Protein AF-A0A9E3N1Q6-F1 (afdb_monomer)

Radius of gyration: 32.26 Å; Cα contacts (8 Å, |Δi|>4): 4; chains: 1; bounding box: 64×23×97 Å

Solvent-accessible surface area (backbone atoms only — not comparable to full-atom values): 5768 Å² total; per-residue (Å²): 126,90,52,69,66,60,54,50,52,49,52,49,56,54,61,70,68,59,60,79,84,51,67,82,50,50,66,68,48,50,53,54,48,50,51,50,48,50,55,53,52,69,69,41,95,68,75,50,73,67,58,50,52,50,50,51,51,52,53,53,49,53,50,52,52,49,54,52,51,50,54,52,50,56,51,50,53,52,52,50,54,52,50,55,57,58,67,69,71,74,80,77,82,85,87,130

pLDDT: mean 78.35, std 13.64, range [53.84, 98.25]

Structure (mmCIF, N/CA/C/O backbone):
data_AF-A0A9E3N1Q6-F1
#
_entry.id   AF-A0A9E3N1Q6-F1
#
loop_
_atom_site.group_PDB
_atom_site.id
_atom_site.type_symbol
_atom_site.label_atom_id
_atom_site.label_alt_id
_atom_site.label_comp_id
_atom_site.label_asym_id
_atom_site.label_entity_id
_atom_site.label_seq_id
_atom_site.pdbx_PDB_ins_code
_atom_site.Cartn_x
_atom_site.Cartn_y
_atom_site.Cartn_z
_atom_site.occupancy
_atom_site.B_iso_or_equiv
_atom_site.auth_seq_id
_atom_site.auth_comp_id
_atom_site.auth_asym_id
_atom_site.auth_atom_id
_atom_site.pdbx_PDB_model_num
ATOM 1 N N . MET A 1 1 ? 1.425 5.958 -8.980 1.00 53.84 1 MET A N 1
ATOM 2 C CA . MET A 1 1 ? 0.939 5.545 -10.313 1.00 53.84 1 MET A CA 1
ATOM 3 C C . MET A 1 1 ? 1.787 6.312 -11.303 1.00 53.84 1 MET A C 1
ATOM 5 O O . MET A 1 1 ? 1.852 7.522 -11.153 1.00 53.84 1 MET A O 1
ATOM 9 N N . ILE A 1 2 ? 2.532 5.647 -12.188 1.00 60.03 2 ILE A N 1
ATOM 10 C CA . ILE A 1 2 ? 3.338 6.376 -13.178 1.00 60.03 2 ILE A CA 1
ATOM 11 C C . ILE A 1 2 ? 2.363 7.162 -14.058 1.00 60.03 2 ILE A C 1
ATOM 13 O O . ILE A 1 2 ? 1.460 6.572 -14.654 1.00 60.03 2 ILE A O 1
ATOM 17 N N . ASP A 1 3 ? 2.501 8.484 -14.077 1.00 62.41 3 ASP A N 1
ATOM 18 C CA . ASP A 1 3 ? 1.598 9.362 -14.809 1.00 62.41 3 ASP A CA 1
ATOM 19 C C . ASP A 1 3 ? 1.841 9.244 -16.313 1.00 62.41 3 ASP A C 1
ATOM 21 O O . ASP A 1 3 ? 2.964 9.398 -16.798 1.00 62.41 3 ASP A O 1
ATOM 25 N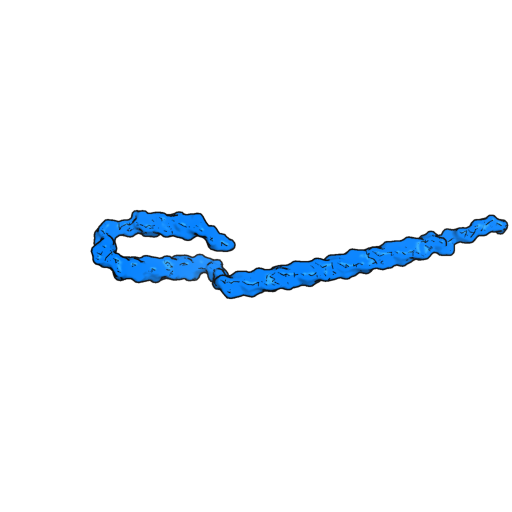 N . LEU A 1 4 ? 0.764 9.055 -17.077 1.00 62.06 4 LEU A N 1
ATOM 26 C CA . LEU A 1 4 ? 0.821 8.962 -18.539 1.00 62.06 4 LEU A CA 1
ATOM 27 C C . LEU A 1 4 ? 1.472 10.208 -19.167 1.00 62.06 4 LEU A C 1
ATOM 29 O O . LEU A 1 4 ? 2.173 10.102 -20.165 1.00 62.06 4 LEU A O 1
ATOM 33 N N . ARG A 1 5 ? 1.309 11.375 -18.527 1.00 60.06 5 ARG A N 1
ATOM 34 C CA . ARG A 1 5 ? 1.944 12.645 -18.919 1.00 60.06 5 ARG A CA 1
ATOM 35 C C . ARG A 1 5 ? 3.465 12.634 -18.764 1.00 60.06 5 ARG A C 1
ATOM 37 O O . ARG A 1 5 ? 4.155 13.221 -19.586 1.00 60.06 5 ARG A O 1
ATOM 44 N N . GLN A 1 6 ? 3.988 11.961 -17.740 1.00 65.31 6 GLN A N 1
ATOM 45 C CA . GLN A 1 6 ? 5.432 11.860 -17.517 1.00 65.31 6 GLN A CA 1
ATOM 46 C C . GLN A 1 6 ? 6.087 10.955 -18.563 1.00 65.31 6 GLN A C 1
ATOM 48 O O . GLN A 1 6 ? 7.187 11.249 -19.026 1.00 65.31 6 GLN A O 1
ATOM 53 N N . ILE A 1 7 ? 5.390 9.892 -18.977 1.00 67.62 7 ILE A N 1
ATOM 54 C CA . ILE A 1 7 ? 5.827 9.024 -20.078 1.00 67.62 7 ILE A CA 1
ATOM 55 C C . ILE A 1 7 ? 5.811 9.797 -21.404 1.00 67.62 7 ILE A C 1
ATOM 57 O O . ILE A 1 7 ? 6.760 9.697 -22.178 1.00 67.62 7 ILE A O 1
ATOM 61 N N . ASP A 1 8 ? 4.778 10.607 -21.643 1.00 65.12 8 ASP A N 1
ATOM 62 C CA . ASP A 1 8 ? 4.619 11.381 -22.881 1.00 65.12 8 ASP A CA 1
ATOM 63 C C . ASP A 1 8 ? 5.672 12.503 -23.016 1.00 65.12 8 ASP A C 1
ATOM 65 O O . ASP A 1 8 ? 6.259 12.701 -24.085 1.00 65.12 8 ASP A O 1
ATOM 69 N N . ASP A 1 9 ? 6.000 13.187 -21.915 1.00 72.81 9 ASP A N 1
ATOM 70 C CA . ASP A 1 9 ? 7.085 14.177 -21.869 1.00 72.81 9 ASP A CA 1
ATOM 71 C C . ASP A 1 9 ? 8.465 13.534 -22.055 1.00 72.81 9 ASP A C 1
ATOM 73 O O . ASP A 1 9 ? 9.329 14.096 -22.740 1.00 72.81 9 ASP A O 1
ATOM 77 N N . LEU A 1 10 ? 8.679 12.345 -21.483 1.00 70.69 10 LEU A N 1
ATOM 78 C CA . LEU A 1 10 ? 9.903 11.576 -21.688 1.00 70.69 10 LEU A CA 1
ATOM 79 C C . LEU A 1 10 ? 10.033 11.163 -23.161 1.00 70.69 10 LEU A C 1
ATOM 81 O O . LEU A 1 10 ? 11.081 11.383 -23.766 1.00 70.69 10 LEU A O 1
ATOM 85 N N . ALA A 1 11 ? 8.955 10.655 -23.766 1.00 67.69 11 ALA A N 1
ATOM 86 C CA . ALA A 1 11 ? 8.910 10.267 -25.173 1.00 67.69 11 ALA A CA 1
ATOM 87 C C . ALA A 1 11 ? 9.176 11.453 -26.118 1.00 67.69 11 ALA A C 1
ATOM 89 O O . ALA A 1 11 ? 9.925 11.307 -27.090 1.00 67.69 11 ALA A O 1
ATOM 90 N N . ARG A 1 12 ? 8.638 12.646 -25.819 1.00 71.50 12 ARG A N 1
ATOM 91 C CA . ARG A 1 12 ? 8.903 13.874 -26.595 1.00 71.50 12 ARG A CA 1
ATOM 92 C C . ARG A 1 12 ? 10.344 14.342 -26.490 1.00 71.50 12 ARG A C 1
ATOM 94 O O . ARG A 1 12 ? 10.955 14.643 -27.514 1.00 71.50 12 ARG A O 1
ATOM 101 N N . ARG A 1 13 ? 10.898 14.394 -25.277 1.00 70.44 13 ARG A N 1
ATOM 102 C CA . ARG A 1 13 ? 12.296 14.805 -25.059 1.00 70.44 13 ARG A CA 1
ATOM 103 C C . ARG A 1 13 ? 13.261 13.847 -25.739 1.00 70.44 13 ARG A C 1
ATOM 105 O O . ARG A 1 13 ? 14.207 14.286 -26.380 1.00 70.44 13 ARG A O 1
ATOM 112 N N . LEU A 1 14 ? 12.979 12.554 -25.648 1.00 68.00 14 LEU A N 1
ATOM 113 C CA . LEU A 1 14 ? 13.776 11.521 -26.283 1.00 68.00 14 LEU A CA 1
ATOM 114 C C . LEU A 1 14 ? 13.687 11.568 -27.817 1.00 68.00 14 LEU A C 1
ATOM 116 O O . LEU A 1 14 ? 14.716 11.487 -28.479 1.00 68.00 14 LEU A O 1
ATOM 120 N N . SER A 1 15 ? 12.494 11.784 -28.383 1.00 66.31 15 SER A N 1
ATOM 121 C CA . SER A 1 15 ? 12.313 11.950 -29.836 1.00 66.31 15 SER A CA 1
ATOM 122 C C . SER A 1 15 ? 13.010 13.203 -30.376 1.00 66.31 15 SER A C 1
ATOM 124 O O . SER A 1 15 ? 13.498 13.201 -31.504 1.00 66.31 15 SER A O 1
ATOM 126 N N . GLY A 1 16 ? 13.092 14.267 -29.569 1.00 69.50 16 GLY A N 1
ATOM 127 C CA . GLY A 1 16 ? 13.794 15.506 -29.916 1.00 69.50 16 GLY A CA 1
ATOM 128 C C . GLY A 1 16 ? 15.323 15.400 -2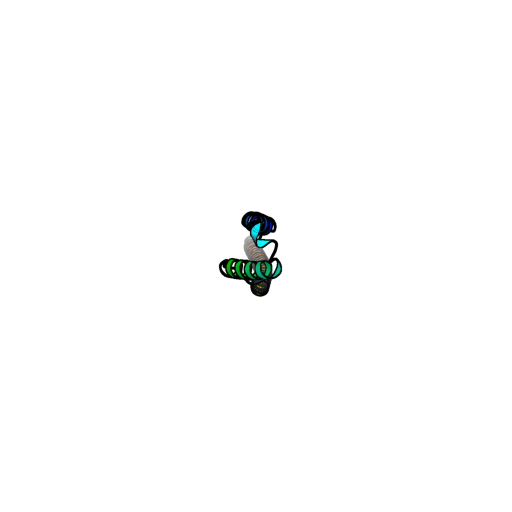9.905 1.00 69.50 16 GLY A C 1
ATOM 129 O O . GLY A 1 16 ? 15.987 16.246 -30.495 1.00 69.50 16 GLY A O 1
ATOM 130 N N . LEU A 1 17 ? 15.886 14.367 -29.270 1.00 68.62 17 LEU A N 1
ATOM 131 C CA . LEU A 1 17 ? 17.333 14.129 -29.201 1.00 68.62 17 LEU A CA 1
ATOM 132 C C . LEU A 1 17 ? 17.852 13.223 -30.327 1.00 68.62 17 LEU A C 1
ATOM 134 O O . LEU A 1 17 ? 19.058 13.009 -30.414 1.00 68.62 17 LEU A O 1
ATOM 138 N N . VAL A 1 18 ? 16.970 12.701 -31.188 1.00 68.25 18 VAL A N 1
ATOM 139 C CA . VAL A 1 18 ? 17.321 11.817 -32.309 1.00 68.25 18 VAL A CA 1
ATOM 140 C C . VAL A 1 18 ? 17.904 12.628 -33.478 1.00 68.25 18 VAL A C 1
ATOM 142 O O . VAL A 1 18 ? 17.163 13.368 -34.132 1.00 68.25 18 VAL A O 1
ATOM 145 N N . PRO A 1 19 ? 19.207 12.492 -33.799 1.00 65.81 19 PRO A N 1
ATOM 146 C CA . PRO A 1 19 ? 19.821 13.182 -34.927 1.00 65.81 19 PRO A CA 1
ATOM 147 C C . PRO A 1 19 ? 19.253 12.683 -36.267 1.00 65.81 19 PRO A C 1
ATOM 149 O O . PRO A 1 19 ? 19.020 11.482 -36.431 1.00 65.81 19 PRO A O 1
ATOM 152 N N . PRO A 1 20 ? 19.095 13.561 -37.274 1.00 65.19 20 PRO A N 1
ATOM 153 C CA . PRO A 1 20 ? 18.538 13.190 -38.578 1.00 65.19 20 PRO A CA 1
ATOM 154 C C . PRO A 1 20 ? 19.364 12.123 -39.320 1.00 65.19 20 PRO A C 1
ATOM 156 O O . PRO A 1 20 ? 18.793 11.379 -40.112 1.00 65.19 20 PRO A O 1
ATOM 159 N N . ALA A 1 21 ? 20.663 12.006 -39.019 1.00 60.53 21 ALA A N 1
ATOM 160 C CA . ALA A 1 21 ? 21.582 11.019 -39.592 1.00 60.53 21 ALA A CA 1
ATOM 161 C C . ALA A 1 21 ? 21.287 9.561 -39.182 1.00 60.53 21 ALA A C 1
ATOM 163 O O . ALA A 1 21 ? 21.717 8.641 -39.864 1.00 60.53 21 ALA A O 1
ATOM 164 N N . LEU A 1 22 ? 20.530 9.329 -38.103 1.00 61.69 22 LEU A N 1
ATOM 165 C CA . LEU A 1 22 ? 20.194 7.976 -37.637 1.00 61.69 22 LEU A CA 1
ATOM 166 C C . LEU A 1 22 ? 18.884 7.424 -38.237 1.00 61.69 22 LEU A C 1
ATOM 168 O O . LEU A 1 22 ? 18.453 6.324 -37.900 1.00 61.69 22 LEU A O 1
ATOM 172 N N . ARG A 1 23 ? 18.234 8.163 -39.147 1.00 63.19 23 ARG A N 1
ATOM 173 C CA . ARG A 1 23 ? 16.978 7.735 -39.796 1.00 63.19 23 ARG A CA 1
ATOM 174 C C . ARG A 1 23 ? 17.153 6.585 -40.797 1.00 63.19 23 ARG A C 1
ATOM 176 O O . ARG A 1 23 ? 16.167 5.920 -41.112 1.00 63.19 23 ARG A O 1
ATOM 183 N N . GLU A 1 24 ? 18.370 6.352 -41.284 1.00 63.84 24 GLU A N 1
ATOM 184 C CA . GLU A 1 24 ? 18.688 5.281 -42.241 1.00 63.84 24 GLU A CA 1
ATOM 185 C C . GLU A 1 24 ? 18.915 3.920 -41.549 1.00 63.84 24 GLU A C 1
ATOM 187 O O . GLU A 1 24 ? 18.529 2.896 -42.102 1.00 63.84 24 GLU A O 1
ATOM 192 N N . GLY A 1 25 ? 19.399 3.904 -40.298 1.00 67.00 25 GLY A N 1
ATOM 193 C CA . GLY A 1 25 ? 19.582 2.711 -39.447 1.00 67.00 25 GLY A CA 1
ATOM 194 C C . GLY A 1 25 ? 18.465 2.528 -38.412 1.00 67.00 25 GLY A C 1
ATOM 195 O O . GLY A 1 25 ? 18.722 2.414 -37.214 1.00 67.00 25 GLY A O 1
ATOM 196 N N . ARG A 1 26 ? 17.204 2.580 -38.860 1.00 67.69 26 ARG A N 1
ATOM 197 C CA . ARG A 1 26 ? 16.021 2.644 -37.978 1.00 67.69 26 ARG A CA 1
ATOM 198 C C . ARG A 1 26 ? 15.896 1.480 -36.990 1.00 67.69 26 ARG A C 1
ATOM 200 O O . ARG A 1 26 ? 15.467 1.725 -35.868 1.00 67.69 26 ARG A O 1
ATOM 207 N N . GLU A 1 27 ? 16.239 0.257 -37.391 1.00 69.94 27 GLU A N 1
ATOM 208 C CA . GLU A 1 27 ? 16.125 -0.933 -36.529 1.00 69.94 27 GLU A CA 1
ATOM 209 C C . GLU A 1 27 ? 17.169 -0.926 -35.407 1.00 69.94 27 GLU A C 1
ATOM 211 O O . GLU A 1 27 ? 16.801 -0.952 -34.236 1.00 69.94 27 GLU A O 1
ATOM 216 N N . GLU A 1 28 ? 18.453 -0.756 -35.735 1.00 74.31 28 GLU A N 1
ATOM 217 C CA . GLU A 1 28 ? 19.534 -0.694 -34.735 1.00 74.31 28 GLU A CA 1
ATOM 218 C C . GLU A 1 28 ? 19.343 0.463 -33.746 1.00 74.31 28 GLU A C 1
ATOM 220 O O . GLU A 1 28 ? 19.629 0.353 -32.551 1.00 74.31 28 GLU A O 1
ATOM 225 N N . MET A 1 29 ? 18.815 1.590 -34.226 1.00 74.31 29 MET A N 1
ATOM 226 C CA . MET A 1 29 ? 18.476 2.710 -33.362 1.00 74.31 29 MET A CA 1
ATOM 227 C C . MET A 1 29 ? 17.291 2.396 -32.443 1.00 74.31 29 MET A C 1
ATOM 229 O O . MET A 1 29 ? 17.312 2.787 -31.275 1.00 74.31 29 MET A O 1
ATOM 233 N N . GLN A 1 30 ? 16.264 1.711 -32.947 1.00 70.56 30 GLN A N 1
ATOM 234 C CA . GLN A 1 30 ? 15.099 1.329 -32.154 1.00 70.56 30 GLN A CA 1
ATOM 235 C C . GLN A 1 30 ? 15.490 0.361 -31.030 1.00 70.56 30 GLN A C 1
ATOM 237 O O . GLN A 1 30 ? 15.042 0.542 -29.894 1.00 70.56 30 GLN A O 1
ATOM 242 N N . ASP A 1 31 ? 16.380 -0.588 -31.310 1.00 76.81 31 ASP A N 1
ATOM 243 C CA . ASP A 1 31 ? 16.896 -1.529 -30.315 1.00 76.81 31 ASP A CA 1
ATOM 244 C C . ASP A 1 31 ? 17.764 -0.835 -29.259 1.00 76.81 31 ASP A C 1
ATOM 246 O O . ASP A 1 31 ? 17.534 -1.007 -28.057 1.00 76.81 31 ASP A O 1
ATOM 250 N N . ASN A 1 32 ? 18.690 0.036 -29.675 1.00 76.81 32 ASN A N 1
ATOM 251 C CA . ASN A 1 32 ? 19.504 0.830 -28.748 1.00 76.81 32 ASN A CA 1
ATOM 252 C C . ASN A 1 32 ? 18.649 1.755 -27.872 1.00 76.81 32 ASN A C 1
ATOM 254 O O . ASN A 1 32 ? 18.906 1.924 -26.678 1.00 76.81 32 ASN A O 1
ATOM 258 N N . PHE A 1 33 ? 17.597 2.334 -28.444 1.00 77.25 33 PHE A N 1
ATOM 259 C CA . PHE A 1 33 ? 16.667 3.188 -27.722 1.00 77.25 33 PHE A CA 1
ATOM 260 C C . PHE A 1 33 ? 15.837 2.405 -26.701 1.00 77.25 33 PHE A C 1
ATOM 262 O O . PHE A 1 33 ? 15.674 2.843 -25.561 1.00 77.25 33 PHE A O 1
ATOM 269 N N . LYS A 1 34 ? 15.346 1.224 -27.085 1.00 73.50 34 LYS A N 1
ATOM 270 C CA . LYS A 1 34 ? 14.625 0.314 -26.192 1.00 73.50 34 LYS A CA 1
ATOM 271 C C . LYS A 1 34 ? 15.509 -0.126 -25.027 1.00 73.50 34 LYS A C 1
ATOM 273 O O . LYS A 1 34 ? 15.053 -0.077 -23.887 1.00 73.50 34 LYS A O 1
ATOM 278 N N . ALA A 1 35 ? 16.770 -0.466 -25.289 1.00 77.50 35 ALA A N 1
ATOM 279 C CA . ALA A 1 35 ? 17.738 -0.817 -24.254 1.00 77.50 35 ALA A CA 1
ATOM 280 C C . ALA A 1 35 ? 18.020 0.359 -23.301 1.00 77.50 35 ALA A C 1
ATOM 282 O O . ALA A 1 35 ? 18.010 0.181 -22.082 1.00 77.50 35 ALA A O 1
ATOM 283 N N . ALA A 1 36 ? 18.193 1.576 -23.828 1.00 78.50 36 ALA A N 1
ATOM 284 C CA . ALA A 1 36 ? 18.383 2.779 -23.015 1.00 78.50 36 ALA A CA 1
ATOM 285 C C . ALA A 1 36 ? 17.147 3.110 -22.159 1.00 78.50 36 ALA A C 1
ATOM 287 O O . ALA A 1 36 ? 17.284 3.476 -20.991 1.00 78.50 36 ALA A O 1
ATOM 288 N N . LEU A 1 37 ? 15.940 2.938 -22.707 1.00 77.50 37 LEU A N 1
ATOM 289 C CA . LEU A 1 37 ? 14.688 3.128 -21.976 1.00 77.50 37 LEU A CA 1
ATOM 290 C C . LEU A 1 37 ? 14.519 2.073 -20.878 1.00 77.50 37 LEU A C 1
ATOM 292 O O . LEU A 1 37 ? 14.157 2.418 -19.758 1.00 77.50 37 LEU A O 1
ATOM 296 N N . GLN A 1 38 ? 14.819 0.807 -21.172 1.00 73.81 38 GLN A N 1
ATOM 297 C CA . GLN A 1 38 ? 14.799 -0.273 -20.185 1.00 73.81 38 GLN A CA 1
ATOM 298 C C . GLN A 1 38 ? 15.810 -0.022 -19.060 1.00 73.81 38 GLN A C 1
ATOM 300 O O . GLN A 1 38 ? 15.455 -0.156 -17.893 1.00 73.81 38 GLN A O 1
ATOM 305 N N . ALA A 1 39 ? 17.028 0.420 -19.383 1.00 77.88 39 ALA A N 1
ATOM 306 C CA . ALA A 1 39 ? 18.039 0.785 -18.391 1.00 77.88 39 ALA A CA 1
ATOM 307 C C . ALA A 1 39 ? 17.635 2.019 -17.561 1.00 77.88 39 ALA A C 1
ATOM 309 O O . ALA A 1 39 ? 17.877 2.065 -16.355 1.00 77.88 39 ALA A O 1
ATOM 310 N N . GLY A 1 40 ? 16.994 3.012 -18.185 1.00 75.62 40 GLY A N 1
ATOM 311 C CA . GLY A 1 40 ? 16.476 4.201 -17.509 1.00 75.62 40 GLY A CA 1
ATOM 312 C C . GLY A 1 40 ? 15.317 3.886 -16.563 1.00 75.62 40 GLY A C 1
ATOM 313 O O . GLY A 1 40 ? 15.314 4.355 -15.428 1.00 75.62 40 GLY A O 1
ATOM 314 N N . LEU A 1 41 ? 14.373 3.048 -16.999 1.00 74.12 41 LEU A N 1
ATOM 315 C CA . LEU A 1 41 ? 13.267 2.557 -16.174 1.00 74.12 41 LEU A CA 1
ATOM 316 C C . LEU A 1 41 ? 13.767 1.673 -15.027 1.00 74.12 41 LEU A C 1
ATOM 318 O O . LEU A 1 41 ? 13.268 1.812 -13.922 1.00 74.12 41 LEU A O 1
ATOM 322 N N . ALA A 1 42 ? 14.785 0.838 -15.248 1.00 71.69 42 ALA A N 1
ATOM 323 C CA . ALA A 1 42 ? 15.406 0.039 -14.188 1.00 71.69 42 ALA A CA 1
ATOM 324 C C . ALA A 1 42 ? 16.143 0.887 -13.135 1.00 71.69 42 ALA A C 1
ATOM 326 O O . ALA A 1 42 ? 16.365 0.430 -12.018 1.00 71.69 42 ALA A O 1
ATOM 327 N N . LYS A 1 43 ? 16.545 2.116 -13.487 1.00 73.00 43 LYS A N 1
ATOM 328 C CA . LYS A 1 43 ? 17.175 3.072 -12.564 1.00 73.00 43 LYS A CA 1
ATOM 329 C C . LYS A 1 43 ? 16.153 3.889 -11.767 1.00 73.00 43 LYS A C 1
ATOM 331 O O . LYS A 1 43 ? 16.508 4.490 -10.754 1.00 73.00 43 LYS A O 1
ATOM 336 N N . LEU A 1 44 ? 14.906 3.944 -12.227 1.00 71.31 44 LEU A N 1
ATOM 337 C CA . LEU A 1 44 ? 13.794 4.418 -11.416 1.00 71.31 44 LEU A CA 1
ATOM 338 C C . LEU A 1 44 ? 13.451 3.279 -10.449 1.00 71.31 44 LEU A C 1
ATOM 340 O O . LEU A 1 44 ? 13.396 2.128 -10.866 1.00 71.31 44 LEU A O 1
ATOM 344 N N . ASP A 1 45 ? 13.270 3.583 -9.165 1.00 68.88 45 ASP A N 1
A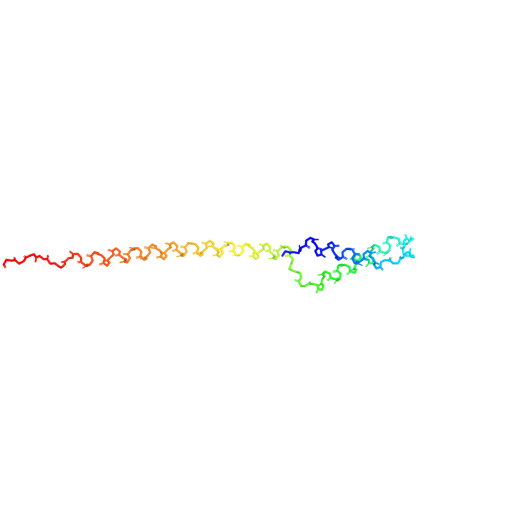TOM 345 C CA . ASP A 1 45 ? 12.896 2.614 -8.122 1.00 68.88 45 ASP A CA 1
ATOM 346 C C . ASP A 1 45 ? 11.440 2.153 -8.335 1.00 68.88 45 ASP A C 1
ATOM 348 O O . ASP A 1 45 ? 10.505 2.544 -7.633 1.00 68.88 45 ASP A O 1
ATOM 352 N N . LEU A 1 46 ? 11.215 1.450 -9.447 1.00 74.19 46 LEU A N 1
ATOM 353 C CA . LEU A 1 46 ? 9.909 1.038 -9.924 1.00 74.19 46 LEU A CA 1
ATOM 354 C C . LEU A 1 46 ? 9.521 -0.244 -9.207 1.00 74.19 46 LEU A C 1
ATOM 356 O O . LEU A 1 46 ? 10.106 -1.301 -9.421 1.00 74.19 46 LEU A O 1
ATOM 360 N N . VAL A 1 47 ? 8.467 -0.142 -8.409 1.00 73.44 47 VAL A N 1
ATOM 361 C CA . VAL A 1 47 ? 7.786 -1.307 -7.855 1.00 73.44 47 VAL A CA 1
ATOM 362 C C . VAL A 1 47 ? 7.138 -2.066 -9.008 1.00 73.44 47 VAL A C 1
ATOM 364 O O . VAL A 1 47 ? 6.455 -1.466 -9.851 1.00 73.44 47 VAL A O 1
ATOM 367 N N . THR A 1 48 ? 7.346 -3.379 -9.066 1.00 82.31 48 THR A N 1
ATOM 368 C CA . THR A 1 48 ? 6.699 -4.199 -10.091 1.00 82.31 48 THR A CA 1
ATOM 369 C C . THR A 1 48 ? 5.182 -4.133 -9.928 1.00 82.31 48 THR A C 1
ATOM 371 O O . THR A 1 48 ? 4.642 -3.862 -8.850 1.00 82.31 48 THR A O 1
ATOM 374 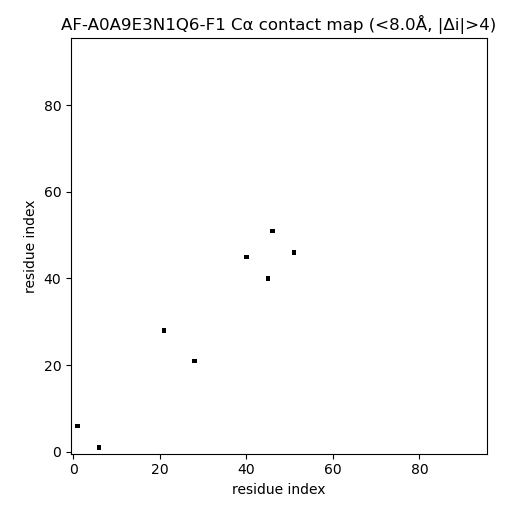N N . ARG A 1 49 ? 4.454 -4.388 -11.018 1.00 83.06 49 ARG A N 1
ATOM 375 C CA . ARG A 1 49 ? 2.989 -4.395 -10.959 1.00 83.06 49 ARG A CA 1
ATOM 376 C C . ARG A 1 49 ? 2.465 -5.435 -9.963 1.00 83.06 49 ARG A C 1
ATOM 378 O O . ARG A 1 49 ? 1.509 -5.151 -9.251 1.00 83.06 49 ARG A O 1
ATOM 385 N N . GLU A 1 50 ? 3.114 -6.593 -9.888 1.00 82.19 50 GLU A N 1
ATOM 386 C CA . GLU A 1 50 ? 2.762 -7.660 -8.949 1.00 82.19 50 GLU A CA 1
ATOM 387 C C . GLU A 1 50 ? 2.958 -7.219 -7.495 1.00 82.19 50 GLU A C 1
ATOM 389 O O . GLU A 1 50 ? 2.042 -7.357 -6.688 1.00 82.19 50 GLU A O 1
ATOM 394 N N . GLU A 1 51 ? 4.095 -6.605 -7.158 1.00 84.12 51 GLU A N 1
ATOM 395 C CA . GLU A 1 51 ? 4.342 -6.073 -5.811 1.00 84.12 51 GLU A CA 1
ATOM 396 C C . GLU A 1 51 ? 3.343 -4.973 -5.434 1.00 84.12 51 GLU A C 1
ATOM 398 O O . GLU A 1 51 ? 2.847 -4.941 -4.306 1.00 84.12 51 GLU A O 1
ATOM 403 N N . PHE A 1 52 ? 2.994 -4.093 -6.378 1.00 88.06 52 PHE A N 1
ATOM 404 C CA . PHE A 1 52 ? 1.964 -3.079 -6.160 1.00 88.06 52 PHE A CA 1
ATOM 405 C C . PHE A 1 52 ? 0.602 -3.711 -5.843 1.00 88.06 52 PHE A C 1
ATOM 407 O O . PHE A 1 52 ? -0.076 -3.291 -4.900 1.00 88.06 52 PHE A O 1
ATOM 414 N N . ASP A 1 53 ? 0.207 -4.732 -6.604 1.00 88.06 53 ASP A N 1
ATOM 415 C CA . ASP A 1 53 ? -1.064 -5.426 -6.408 1.00 88.06 53 ASP A CA 1
ATOM 416 C C . ASP A 1 53 ? -1.098 -6.178 -5.065 1.00 88.06 53 ASP A C 1
ATOM 418 O O . ASP A 1 53 ? -2.114 -6.127 -4.362 1.00 88.06 53 ASP A O 1
ATOM 422 N N . VAL A 1 54 ? 0.021 -6.780 -4.641 1.00 94.31 54 VAL A N 1
ATOM 423 C CA . VAL A 1 54 ? 0.156 -7.384 -3.303 1.00 94.31 54 VAL A CA 1
ATOM 424 C C . VAL A 1 54 ? -0.033 -6.335 -2.210 1.00 94.31 54 VAL A C 1
ATOM 426 O O . VAL A 1 54 ? -0.849 -6.532 -1.307 1.00 94.31 54 VAL A O 1
ATOM 429 N N . GLN A 1 55 ? 0.658 -5.197 -2.291 1.00 90.38 55 GLN A N 1
ATOM 430 C CA . GLN A 1 55 ? 0.541 -4.147 -1.273 1.00 90.38 55 GLN A CA 1
ATOM 431 C C . GLN A 1 55 ? -0.872 -3.566 -1.210 1.00 90.38 55 GLN A C 1
ATOM 433 O O . GLN A 1 55 ? -1.408 -3.314 -0.127 1.00 90.38 55 GLN A O 1
ATOM 438 N N . ARG A 1 56 ? -1.527 -3.415 -2.363 1.00 94.12 56 ARG A N 1
ATOM 439 C CA . ARG A 1 56 ? -2.9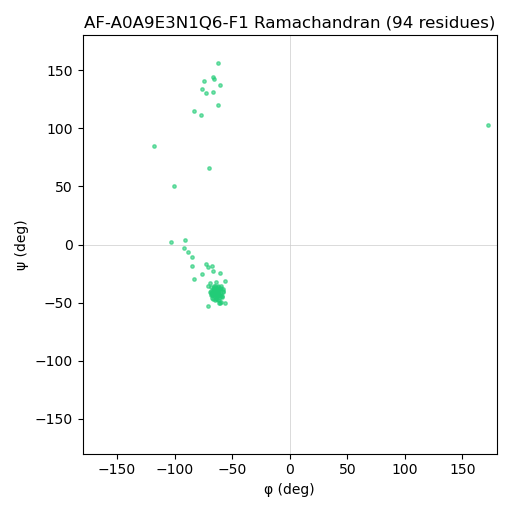29 -3.000 -2.434 1.00 94.12 56 ARG A CA 1
ATOM 440 C C . ARG A 1 56 ? -3.856 -4.009 -1.751 1.00 94.12 56 ARG A C 1
ATOM 442 O O . ARG A 1 56 ? -4.767 -3.592 -1.035 1.00 94.12 56 ARG A O 1
ATOM 449 N N . ALA A 1 57 ? -3.631 -5.308 -1.942 1.00 94.44 57 ALA A N 1
ATOM 450 C CA . ALA A 1 57 ? -4.407 -6.356 -1.282 1.00 94.44 57 ALA A CA 1
ATOM 451 C C . ALA A 1 57 ? -4.198 -6.354 0.242 1.00 94.44 57 ALA A C 1
ATOM 453 O O . ALA A 1 57 ? -5.169 -6.458 0.996 1.00 94.44 57 ALA A O 1
ATOM 454 N N . VAL A 1 58 ? -2.956 -6.164 0.703 1.00 97.12 58 VAL A N 1
ATOM 455 C CA . VAL A 1 58 ? -2.637 -6.018 2.132 1.00 97.12 58 VAL A CA 1
ATOM 456 C C . VAL A 1 58 ? -3.374 -4.820 2.728 1.00 97.12 58 VAL A C 1
ATOM 458 O O . VAL A 1 58 ? -4.064 -4.972 3.733 1.00 97.12 58 VAL A O 1
ATOM 461 N N . LEU A 1 59 ? -3.313 -3.651 2.083 1.00 97.56 59 LEU A N 1
ATOM 462 C CA . LEU A 1 59 ? -4.028 -2.453 2.535 1.00 97.56 59 LEU A CA 1
ATOM 463 C C . LEU A 1 59 ? -5.545 -2.664 2.603 1.00 97.56 59 LEU A C 1
ATOM 465 O O . LEU A 1 59 ? -6.179 -2.244 3.572 1.00 97.56 59 LEU A O 1
ATOM 469 N N . ALA A 1 60 ? -6.130 -3.326 1.602 1.00 96.50 60 ALA A N 1
ATOM 470 C CA . ALA A 1 60 ? -7.556 -3.639 1.593 1.00 96.50 60 ALA A CA 1
ATOM 471 C C . ALA A 1 60 ? -7.947 -4.534 2.779 1.00 96.50 60 ALA A C 1
ATOM 473 O O . ALA A 1 60 ? -8.936 -4.260 3.461 1.00 96.50 60 ALA A O 1
ATOM 474 N N . ARG A 1 61 ? -7.138 -5.559 3.07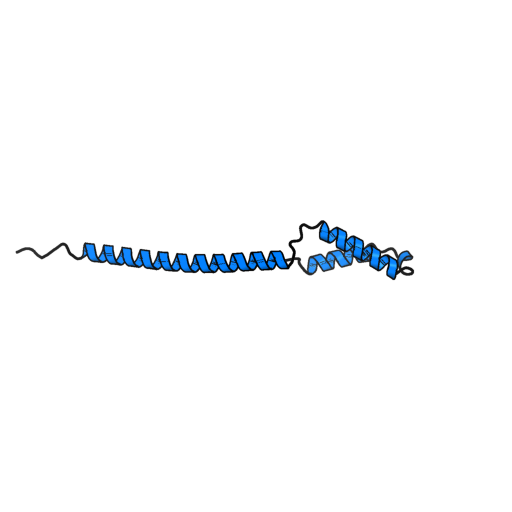2 1.00 97.25 61 ARG A N 1
ATOM 475 C CA . ARG A 1 61 ? -7.344 -6.442 4.226 1.00 97.25 61 ARG A CA 1
ATOM 476 C C . ARG A 1 61 ? -7.247 -5.682 5.546 1.00 97.25 61 ARG A C 1
ATOM 478 O O . ARG A 1 61 ? -8.127 -5.836 6.387 1.00 97.25 61 ARG A O 1
ATOM 485 N N . THR A 1 62 ? -6.216 -4.857 5.722 1.00 96.94 62 THR A N 1
ATOM 486 C CA . THR A 1 62 ? -6.031 -4.071 6.951 1.00 96.94 62 THR A CA 1
ATOM 487 C C . THR A 1 62 ? -7.199 -3.119 7.181 1.00 96.94 62 THR A C 1
ATOM 489 O O . THR A 1 62 ? -7.645 -2.965 8.313 1.00 96.94 62 THR A O 1
ATOM 492 N N . ARG A 1 63 ? -7.743 -2.515 6.115 1.00 97.69 63 ARG A N 1
ATOM 493 C CA . ARG A 1 63 ? -8.934 -1.665 6.221 1.00 97.69 63 ARG A CA 1
ATOM 494 C C . ARG A 1 63 ? -10.155 -2.447 6.702 1.00 97.69 63 ARG A C 1
ATOM 496 O O . ARG A 1 63 ? -10.818 -1.988 7.620 1.00 97.69 63 ARG A O 1
ATOM 503 N N . GLY A 1 64 ? -10.385 -3.645 6.161 1.00 97.56 64 GLY A N 1
ATOM 504 C CA . GLY A 1 64 ? -11.453 -4.524 6.646 1.00 97.56 64 GLY A CA 1
ATOM 505 C C . GLY A 1 64 ? -11.295 -4.884 8.127 1.00 97.56 64 GLY A C 1
ATOM 506 O O . GLY A 1 64 ? -12.238 -4.749 8.898 1.00 97.56 64 GLY A O 1
ATOM 507 N N . GLN A 1 65 ? -10.082 -5.248 8.553 1.00 97.31 65 GLN A N 1
ATOM 508 C CA . GLN A 1 65 ? -9.796 -5.545 9.963 1.00 97.31 65 GLN A CA 1
ATOM 509 C C . GLN A 1 65 ? -10.008 -4.331 10.881 1.00 97.31 65 GLN A C 1
ATOM 511 O O . GLN A 1 65 ? -10.451 -4.482 12.018 1.00 97.31 65 GLN A O 1
ATOM 516 N N . LEU A 1 66 ? -9.697 -3.124 10.399 1.00 98.25 66 LEU A N 1
ATOM 517 C CA . LEU A 1 66 ? -9.916 -1.884 11.142 1.00 98.25 66 LEU A CA 1
ATOM 518 C C . LEU A 1 66 ? -11.410 -1.587 11.305 1.00 98.25 66 LEU A C 1
ATOM 520 O O . LEU A 1 66 ? -11.828 -1.217 12.401 1.00 98.25 66 LEU A O 1
ATOM 524 N N . ASP A 1 67 ? -12.205 -1.790 10.256 1.00 98.00 67 ASP A N 1
ATOM 525 C CA . ASP A 1 67 ? -13.659 -1.611 10.298 1.00 98.00 67 ASP A CA 1
ATOM 526 C C . ASP A 1 67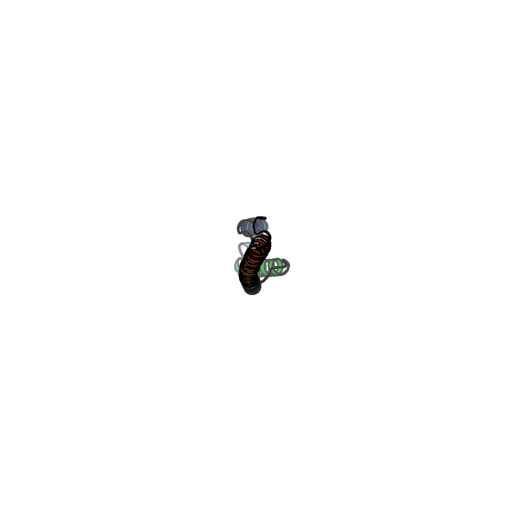 ? -14.318 -2.618 11.265 1.00 98.00 67 ASP A C 1
ATOM 528 O O . ASP A 1 67 ? -15.181 -2.247 12.063 1.00 98.00 67 ASP A O 1
ATOM 532 N N . GLU A 1 68 ? -13.863 -3.876 11.273 1.00 97.94 68 GLU A N 1
ATOM 533 C CA . GLU A 1 68 ? -14.306 -4.893 12.240 1.00 97.94 68 GLU A CA 1
ATOM 534 C C . GLU A 1 68 ? -13.967 -4.501 13.683 1.00 97.94 68 GLU A C 1
ATOM 536 O O . GLU A 1 68 ? -14.823 -4.560 14.570 1.00 97.94 68 GLU A O 1
ATOM 541 N N . LEU A 1 69 ? -12.726 -4.069 13.928 1.00 97.69 69 LEU A N 1
ATOM 542 C CA . LEU A 1 69 ? -12.297 -3.656 15.260 1.00 97.69 69 LEU A CA 1
ATOM 543 C C . LEU A 1 69 ? -13.066 -2.420 15.736 1.00 97.69 69 LEU A C 1
ATOM 545 O O . LEU A 1 69 ? -13.460 -2.363 16.900 1.00 97.69 69 LEU A O 1
ATOM 549 N N . ARG A 1 70 ? -13.333 -1.465 14.835 1.00 97.56 70 ARG A N 1
ATOM 550 C CA . ARG A 1 70 ? -14.176 -0.295 15.110 1.00 97.56 70 ARG A CA 1
ATOM 551 C C . ARG A 1 70 ? -15.563 -0.726 15.586 1.00 97.56 70 ARG A C 1
ATOM 553 O O . ARG A 1 70 ? -15.994 -0.294 16.649 1.00 97.56 70 ARG A O 1
ATOM 560 N N . ALA A 1 71 ? -16.213 -1.635 14.860 1.00 97.62 71 ALA A N 1
ATOM 561 C CA . ALA A 1 71 ? -17.537 -2.134 15.223 1.00 97.62 71 ALA A CA 1
ATOM 562 C C . ALA A 1 71 ? -17.549 -2.866 16.578 1.00 97.62 71 ALA A C 1
ATOM 564 O O . ALA A 1 71 ? -18.511 -2.759 17.342 1.00 97.62 71 ALA A O 1
ATOM 565 N N . LEU A 1 72 ? -16.482 -3.607 16.896 1.00 97.69 72 LEU A N 1
ATOM 566 C CA . LEU A 1 72 ? -16.335 -4.258 18.198 1.00 97.69 72 LEU A CA 1
ATOM 567 C C . LEU A 1 72 ? -16.195 -3.240 19.333 1.00 97.69 72 LEU A C 1
ATOM 569 O O . LEU A 1 72 ? -16.843 -3.409 20.365 1.00 97.69 72 LEU A O 1
ATOM 573 N N . VAL A 1 73 ? -15.389 -2.193 19.143 1.00 98.00 73 VAL A N 1
ATOM 574 C CA . VAL A 1 73 ? -15.230 -1.112 20.127 1.00 98.00 73 VAL A CA 1
ATOM 575 C C . VAL A 1 73 ? -16.560 -0.400 20.355 1.00 98.00 73 VAL A C 1
ATOM 577 O O . VAL A 1 73 ? -17.005 -0.343 21.497 1.00 98.00 73 VAL A O 1
ATOM 580 N N . ASP A 1 74 ? -17.250 0.023 19.293 1.00 97.62 74 ASP A N 1
ATOM 581 C CA . ASP A 1 74 ? -18.540 0.718 19.400 1.00 97.62 74 ASP A CA 1
ATOM 582 C C . ASP A 1 74 ? -19.578 -0.137 20.161 1.00 97.62 74 ASP A C 1
ATOM 584 O O . ASP A 1 74 ? -20.327 0.352 21.011 1.00 97.62 74 ASP A O 1
ATOM 588 N N . ARG A 1 75 ? -19.597 -1.455 19.911 1.00 96.94 75 ARG A N 1
ATOM 589 C CA . ARG A 1 75 ? -20.464 -2.395 20.637 1.00 96.94 75 ARG A CA 1
ATOM 590 C C . ARG A 1 75 ? -20.112 -2.476 22.123 1.00 96.94 75 ARG A C 1
ATOM 592 O O . ARG A 1 75 ? -21.020 -2.524 22.954 1.00 96.94 75 ARG A O 1
ATOM 599 N N . LEU A 1 76 ? -18.828 -2.557 22.460 1.00 96.88 76 LEU A N 1
ATOM 600 C CA . LEU A 1 76 ? -18.372 -2.640 23.848 1.00 96.88 76 LEU A CA 1
ATOM 601 C C . LEU A 1 76 ? -18.658 -1.339 24.602 1.00 96.88 76 LEU A C 1
ATOM 603 O O . LEU A 1 76 ? -19.160 -1.392 25.723 1.00 96.88 76 LEU A O 1
ATOM 607 N N . GLU A 1 77 ? -18.416 -0.188 23.976 1.00 96.38 77 GLU A N 1
ATOM 608 C CA . GLU A 1 77 ? -18.753 1.127 24.531 1.00 96.38 77 GLU A CA 1
ATOM 609 C C . GLU A 1 77 ? -20.257 1.241 24.815 1.00 96.38 77 GLU A C 1
ATOM 611 O O . GLU A 1 77 ? -20.649 1.644 25.911 1.00 96.38 77 GLU A O 1
ATOM 616 N N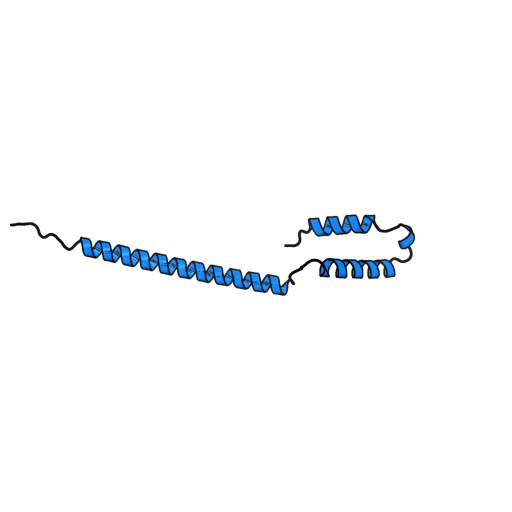 . ALA A 1 78 ? -21.113 0.787 23.891 1.00 95.38 78 ALA A N 1
ATOM 617 C CA . ALA A 1 78 ? -22.561 0.763 24.100 1.00 95.38 78 ALA A CA 1
ATOM 618 C C . ALA A 1 78 ? -22.986 -0.159 25.260 1.00 95.38 78 ALA A C 1
ATOM 620 O O . ALA A 1 78 ? -23.880 0.186 26.036 1.00 95.38 78 ALA A O 1
ATOM 621 N N . GLN A 1 79 ? -22.350 -1.326 25.408 1.00 95.62 79 GLN A N 1
ATOM 622 C CA . GLN A 1 79 ? -22.622 -2.247 26.518 1.00 95.62 79 GLN A CA 1
ATOM 623 C C . GLN A 1 79 ? -22.204 -1.668 27.874 1.00 95.62 79 GLN A C 1
ATOM 625 O O . GLN A 1 79 ? -22.928 -1.837 28.856 1.00 95.62 79 GLN A O 1
ATOM 630 N N . LEU A 1 80 ? -21.058 -0.984 27.931 1.00 94.94 80 LEU A N 1
ATOM 631 C CA . LEU A 1 80 ? -20.587 -0.308 29.139 1.00 94.94 80 LEU A CA 1
ATOM 632 C C . LEU A 1 80 ? -21.533 0.831 29.531 1.00 94.94 80 LEU A C 1
ATOM 634 O O . LEU A 1 80 ? -22.005 0.854 30.665 1.00 94.94 80 LEU A O 1
ATOM 638 N N . ALA A 1 81 ? -21.918 1.682 28.577 1.00 93.62 81 ALA A N 1
ATOM 639 C CA . ALA A 1 81 ? -22.881 2.755 28.819 1.00 93.62 81 ALA A CA 1
ATOM 640 C C . ALA A 1 81 ? -24.232 2.224 29.338 1.00 93.62 81 ALA A C 1
ATOM 642 O O . ALA A 1 81 ? -24.811 2.784 30.269 1.00 93.62 81 ALA A O 1
ATOM 643 N N . ALA A 1 82 ? -24.720 1.108 28.783 1.00 91.19 82 ALA A N 1
ATOM 644 C CA . ALA A 1 82 ? -25.945 0.462 29.252 1.00 91.19 82 ALA A CA 1
ATOM 645 C C . ALA A 1 82 ? -25.815 -0.094 30.683 1.00 91.19 82 ALA A C 1
ATOM 647 O O . ALA A 1 82 ? -26.763 -0.016 31.467 1.00 91.19 82 ALA A O 1
ATOM 648 N N . ARG A 1 83 ? -24.648 -0.640 31.045 1.00 90.94 83 ARG A N 1
ATOM 649 C CA . ARG A 1 83 ? -24.372 -1.140 32.399 1.00 90.94 83 ARG A CA 1
ATOM 650 C C . ARG A 1 83 ? -24.330 -0.008 33.427 1.00 90.94 83 ARG A C 1
ATOM 652 O O . ARG A 1 83 ? -24.907 -0.159 34.503 1.00 90.94 83 ARG A O 1
ATOM 659 N N . ASP A 1 84 ? -23.703 1.112 33.089 1.00 86.44 84 ASP A N 1
ATOM 660 C CA . ASP A 1 84 ? -23.595 2.278 33.973 1.00 86.44 84 ASP A CA 1
ATOM 661 C C . ASP A 1 84 ? -24.961 2.961 34.186 1.00 86.44 84 ASP A C 1
ATOM 663 O O . ASP A 1 84 ? -25.306 3.366 35.302 1.00 86.44 84 ASP A O 1
ATOM 667 N N . ALA A 1 85 ? -25.799 3.002 33.145 1.00 80.44 85 ALA A N 1
ATOM 668 C CA . ALA A 1 85 ? -27.189 3.448 33.251 1.00 80.44 85 ALA A CA 1
ATOM 669 C C . ALA A 1 85 ? -28.044 2.514 34.134 1.00 80.44 85 ALA A C 1
ATOM 671 O O . ALA A 1 85 ? -28.900 2.976 34.885 1.00 80.44 85 ALA A O 1
ATOM 672 N N . GLY A 1 86 ? -27.796 1.200 34.091 1.00 74.00 86 GLY A N 1
ATOM 673 C CA . GLY A 1 86 ? -28.475 0.225 34.951 1.00 74.00 86 GLY A CA 1
ATOM 674 C C . GLY A 1 86 ? -28.080 0.319 36.431 1.00 74.00 86 GLY A C 1
ATOM 675 O O . GLY A 1 86 ? -28.919 0.090 37.297 1.00 74.00 86 GLY A O 1
ATOM 676 N N . ALA A 1 87 ? -26.831 0.690 36.732 1.00 63.38 87 ALA A N 1
ATOM 677 C CA . ALA A 1 87 ? -26.328 0.818 38.104 1.00 63.38 87 ALA A CA 1
ATOM 678 C C . ALA A 1 87 ? -26.812 2.093 38.821 1.00 63.38 87 ALA A C 1
ATOM 680 O O . ALA A 1 87 ? -26.908 2.115 40.045 1.00 63.38 87 ALA A O 1
ATOM 681 N N . SER A 1 88 ? -27.146 3.145 38.069 1.00 60.75 88 SER A N 1
ATOM 682 C CA . SER A 1 88 ? -27.648 4.419 38.610 1.00 60.75 88 SER A CA 1
ATOM 683 C C . SER A 1 88 ? -29.164 4.432 38.867 1.00 60.75 88 SER A C 1
ATOM 685 O O . SER A 1 88 ? -29.662 5.334 39.535 1.00 60.75 88 SER A O 1
ATOM 687 N N . GLY A 1 89 ? -29.904 3.423 38.389 1.00 60.75 89 GLY A N 1
ATOM 688 C CA . GLY A 1 89 ? -31.361 3.322 38.544 1.00 60.75 89 GLY A CA 1
ATOM 689 C C . GLY A 1 89 ? -31.859 2.617 39.815 1.00 60.75 89 GLY A C 1
ATOM 690 O O . GLY A 1 89 ? -33.066 2.590 40.043 1.00 60.75 89 GLY A O 1
ATOM 691 N N . THR A 1 90 ? -30.979 2.031 40.637 1.00 57.53 90 THR A N 1
ATOM 692 C CA . THR A 1 90 ? -31.377 1.180 41.781 1.00 57.53 90 THR A CA 1
ATOM 693 C C . THR A 1 90 ? -31.276 1.826 43.166 1.00 57.53 90 THR A C 1
ATOM 695 O O . THR A 1 90 ? -31.600 1.172 44.153 1.00 57.53 90 THR A O 1
ATOM 698 N N . GLU A 1 91 ? -30.894 3.099 43.282 1.00 58.16 91 GLU A N 1
ATOM 699 C CA . GLU A 1 91 ? -30.763 3.769 44.583 1.00 58.16 91 GLU A CA 1
ATOM 700 C C . GLU A 1 91 ? -31.730 4.955 44.699 1.00 58.16 91 GLU A C 1
ATOM 702 O O . GLU A 1 91 ? -31.378 6.081 44.370 1.00 58.16 91 GLU A O 1
ATOM 707 N N . THR A 1 92 ? -32.980 4.683 45.103 1.00 59.50 92 THR A N 1
ATOM 708 C CA . THR A 1 92 ? -33.797 5.457 46.075 1.00 59.50 92 THR A CA 1
ATOM 709 C C . THR A 1 92 ? -35.237 4.910 46.091 1.00 59.50 92 THR A C 1
ATOM 711 O O . THR A 1 92 ? -36.027 5.242 45.205 1.00 59.50 92 THR A O 1
ATOM 714 N N . PRO A 1 93 ? -35.644 4.119 47.101 1.00 67.69 93 PRO A N 1
ATOM 715 C CA . PRO A 1 93 ? -37.044 4.041 47.500 1.00 67.69 93 PRO A CA 1
ATOM 716 C C . PRO A 1 93 ? -37.426 5.327 48.265 1.00 67.69 93 PRO A C 1
ATOM 718 O O . PRO A 1 93 ? -36.610 5.830 49.044 1.00 67.69 93 PRO A O 1
ATOM 721 N N . PRO A 1 94 ? -38.635 5.880 48.066 1.00 70.44 94 PRO A N 1
ATOM 722 C CA . PRO A 1 94 ? -39.102 7.043 48.812 1.00 70.44 94 PRO A CA 1
ATOM 723 C C . PRO A 1 94 ? -39.281 6.712 50.302 1.00 70.44 94 PRO A C 1
ATOM 725 O O . PRO A 1 94 ? -39.685 5.609 50.665 1.00 70.44 94 PRO A O 1
ATOM 728 N N . ARG A 1 95 ? -38.935 7.696 51.140 1.00 62.66 95 ARG A N 1
ATOM 729 C CA . ARG A 1 95 ? -39.098 7.720 52.601 1.00 62.66 95 ARG A CA 1
ATOM 730 C C . ARG A 1 95 ? -40.572 7.605 53.011 1.00 62.66 95 ARG A C 1
ATOM 732 O O . ARG A 1 95 ? -41.380 8.353 52.465 1.00 62.66 95 ARG A O 1
ATOM 739 N N . ASP A 1 96 ? -40.833 6.799 54.040 1.00 62.91 96 ASP A N 1
ATOM 740 C CA . ASP A 1 96 ? -41.888 7.009 55.047 1.00 62.91 96 ASP A CA 1
ATOM 741 C C . ASP A 1 96 ? -41.222 7.245 56.413 1.00 62.91 96 ASP A C 1
ATOM 743 O O . ASP A 1 96 ? -40.182 6.590 56.679 1.00 62.91 96 ASP A O 1
#

Mean predicted aligned error: 13.65 Å

Sequence (96 aa):
MIDLRQIDDLARRLSGLVPPALREGREEMQDNFKAALQAGLAKLDLVTREEFDVQRAVLARTRGQLDELRALVDRLEAQLAARDAGASGTETPPRD

Foldseek 3Di:
DPDPVVVVVVVVVVVVPDDPVCPVVVPVVVVVVVVVVVVVVVVPPDDDPVNVVVVVVVVVVVVVVV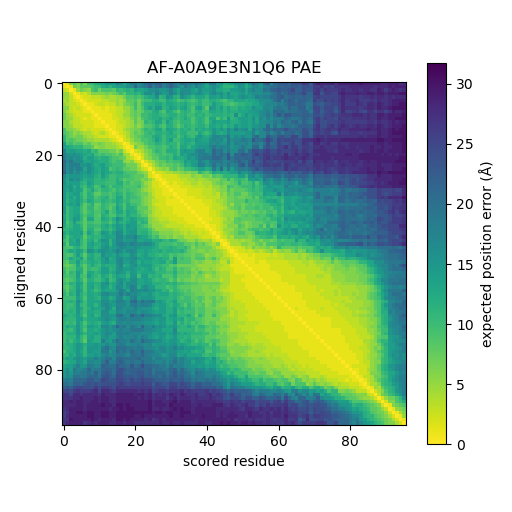VVVVVVVVVVVVVVVVVVVVVVPPDDDDDD

Secondary structure (DSSP, 8-state):
---HHHHHHHHHHHHHT--GGGGSSHHHHHHHHHHHHHHHHHHS----HHHHHHHHHHHHHHHHHHHHHHHHHHHHHHHHHHHHHHHHTSS-PPP-